Protein AF-A0A949GR43-F1 (afdb_monomer_lite)

Sequence (179 aa):
SEPNFGQWLRWEASLEEMAAYYAIPEPFRQSALGRLAEAARSIIGSSTNLKLLAGQTPDAGDIPATIFPFFVSNGARTVGFEEMTKIYRLLNRNLSAALPETAAEEDRAFASLKCHVGQPVKLPCGTVLRISISARTLSEAWSEDACAAERNLCAVIDEISTVVRKIGLIIAANLARQT

Radius of gyration: 18.14 Å; chains: 1; bounding box: 48×56×44 Å

Secondary structure (DSSP, 8-state):
----HHHHHHHHHHHHHHHHHHHS-HHHHHHHHHHHHHHHHHHHHT-SSEEEPS--PPPTTSPPP-EEEEEEEETTEEPPHHHHHHHHHHHTS--GGGS-TTS-HHHHHHHHS----EEEEEETTEEEEEEE--HHHHHHH--SSHHHHHHHHHHHHHHHHHHHHHHHHHHHTTHHHH-

Foldseek 3Di:
DDDPVVVVVVVVVVVVLVVLLVPFPPVLVQVLQVVLLVLLCVLQVPAPFKDWDPDQDDDDPDDHDFKTKIWGHQPPDTDAQQLLQLLQVQLQAQCLVVADPPDDVVLSVLSGDRADWAGWDQDPVGIIIMDGCGSVLSSQLDDPPPVSSVVSSVVSSVSSNSSSSNSVRCSVSVVSVVD

pLDDT: mean 91.16, std 10.39, range [43.72, 98.19]

Structure (mmCIF, N/CA/C/O backbone):
data_AF-A0A949GR43-F1
#
_entry.id   AF-A0A949GR43-F1
#
loop_
_atom_site.group_PDB
_atom_site.id
_atom_site.type_symbol
_atom_site.label_atom_id
_atom_site.label_alt_id
_atom_site.label_comp_id
_atom_site.label_asym_id
_atom_site.label_entity_id
_atom_site.label_seq_id
_atom_site.pdbx_PDB_ins_code
_atom_site.Cartn_x
_atom_site.Cartn_y
_atom_site.Cartn_z
_atom_site.occupancy
_atom_site.B_iso_or_equiv
_atom_site.auth_seq_id
_atom_site.auth_comp_id
_atom_site.auth_asym_id
_atom_site.auth_atom_id
_atom_site.pdbx_PDB_model_num
ATOM 1 N N . SER A 1 1 ? -1.470 -40.310 -6.857 1.00 63.56 1 SER A N 1
ATOM 2 C CA . SER A 1 1 ? -1.329 -38.923 -6.377 1.00 63.56 1 SER A CA 1
ATOM 3 C C . SER A 1 1 ? -1.966 -38.023 -7.413 1.00 63.56 1 SER A C 1
ATOM 5 O O . SER A 1 1 ? -1.604 -38.123 -8.577 1.00 63.56 1 SER A O 1
ATOM 7 N N . GLU A 1 2 ? -2.961 -37.221 -7.039 1.00 65.81 2 GLU A N 1
ATOM 8 C CA . GLU A 1 2 ? -3.499 -36.224 -7.969 1.00 65.81 2 GLU A CA 1
ATOM 9 C C . GLU A 1 2 ? -2.450 -35.123 -8.205 1.00 65.81 2 GLU A C 1
ATOM 11 O O . GLU A 1 2 ? -1.800 -34.697 -7.242 1.00 65.81 2 GLU A O 1
ATOM 16 N N . PRO A 1 3 ? -2.238 -34.670 -9.453 1.00 72.50 3 PRO A N 1
ATOM 17 C CA . PRO A 1 3 ? -1.340 -33.558 -9.727 1.00 72.50 3 PRO A CA 1
ATOM 18 C C . PRO A 1 3 ? -1.860 -32.288 -9.046 1.00 72.50 3 PRO A C 1
ATOM 20 O O . PRO A 1 3 ? -2.993 -31.864 -9.273 1.00 72.50 3 PRO A O 1
ATOM 23 N N . ASN A 1 4 ? -1.028 -31.643 -8.223 1.00 86.62 4 ASN A N 1
ATOM 24 C CA . ASN A 1 4 ? -1.376 -30.361 -7.616 1.00 86.62 4 ASN A CA 1
ATOM 25 C C . ASN A 1 4 ? -1.129 -29.224 -8.618 1.00 86.62 4 ASN A C 1
ATOM 27 O O . ASN A 1 4 ? -0.150 -28.483 -8.515 1.00 86.62 4 ASN A O 1
ATOM 31 N N . PHE A 1 5 ? -2.026 -29.092 -9.598 1.00 87.38 5 PHE A N 1
ATOM 32 C CA . PHE A 1 5 ? -1.960 -28.048 -10.626 1.00 87.38 5 PHE A CA 1
ATOM 33 C C . PHE A 1 5 ? -1.840 -26.642 -10.025 1.00 87.38 5 PHE A C 1
ATOM 35 O O . PHE A 1 5 ? -1.144 -25.794 -10.570 1.00 87.38 5 PHE A O 1
ATOM 42 N N . GLY A 1 6 ? -2.449 -26.402 -8.860 1.00 89.31 6 GLY A N 1
ATOM 43 C CA . GLY A 1 6 ? -2.347 -25.120 -8.166 1.00 89.31 6 GLY A CA 1
ATOM 44 C C . GLY A 1 6 ? -0.943 -24.803 -7.641 1.00 89.31 6 GLY A C 1
ATOM 45 O O . GLY A 1 6 ? -0.570 -23.634 -7.599 1.00 89.31 6 GLY A O 1
ATOM 46 N N . GLN A 1 7 ? -0.161 -25.804 -7.224 1.00 88.62 7 GLN A N 1
ATOM 47 C CA . GLN A 1 7 ? 1.247 -25.602 -6.856 1.00 88.62 7 GLN A CA 1
ATOM 48 C C . GLN A 1 7 ? 2.111 -25.360 -8.091 1.00 88.62 7 GLN A C 1
ATOM 50 O O . GLN A 1 7 ? 2.936 -24.452 -8.067 1.00 88.62 7 GLN A O 1
ATOM 55 N N . TRP A 1 8 ? 1.881 -26.119 -9.164 1.00 90.12 8 TRP A N 1
ATOM 56 C CA . TRP A 1 8 ? 2.615 -25.942 -10.415 1.00 90.12 8 TRP A CA 1
ATOM 57 C C . TRP A 1 8 ? 2.375 -24.554 -11.028 1.00 90.12 8 TRP A C 1
ATOM 59 O O . TRP A 1 8 ? 3.329 -23.841 -11.303 1.00 90.12 8 TRP A O 1
ATOM 69 N N . LEU A 1 9 ? 1.124 -24.093 -11.113 1.00 92.06 9 LEU A N 1
ATOM 70 C CA . LEU A 1 9 ? 0.817 -22.752 -11.630 1.00 92.06 9 LEU A CA 1
ATOM 71 C C . LEU A 1 9 ? 1.430 -21.626 -10.783 1.00 92.06 9 LEU A C 1
ATOM 73 O O . LEU A 1 9 ? 1.891 -20.630 -11.328 1.00 92.06 9 LEU A O 1
ATOM 77 N N . ARG A 1 10 ? 1.461 -21.771 -9.450 1.00 90.44 10 ARG A N 1
ATOM 78 C CA . ARG A 1 10 ? 2.133 -20.797 -8.571 1.00 90.44 10 ARG A CA 1
ATOM 79 C C . ARG A 1 10 ? 3.644 -20.793 -8.768 1.00 90.44 10 ARG A C 1
ATOM 81 O O . ARG A 1 10 ? 4.257 -19.738 -8.648 1.00 90.44 10 ARG A O 1
ATOM 88 N N . TRP A 1 11 ? 4.231 -21.952 -9.051 1.00 91.38 11 TRP A N 1
ATOM 89 C CA . TRP A 1 11 ? 5.647 -22.068 -9.372 1.00 91.38 11 TRP A CA 1
ATOM 90 C C . TRP A 1 11 ? 5.979 -21.362 -10.689 1.00 91.38 11 TRP A C 1
ATOM 92 O O . TRP A 1 11 ? 6.848 -20.496 -10.694 1.00 91.38 11 TRP A O 1
ATOM 102 N N . GLU A 1 12 ? 5.236 -21.649 -11.760 1.00 93.50 12 GLU A N 1
ATOM 103 C CA . GLU A 1 12 ? 5.417 -20.988 -13.062 1.00 93.50 12 GLU A CA 1
ATOM 104 C C . GLU A 1 12 ? 5.252 -19.465 -12.954 1.00 93.50 12 GLU A C 1
ATOM 106 O O . GLU A 1 12 ? 6.117 -18.717 -13.401 1.00 93.50 12 GLU A O 1
ATOM 111 N N . ALA A 1 13 ? 4.211 -18.990 -12.259 1.00 89.06 13 ALA A N 1
ATOM 112 C CA . ALA A 1 13 ? 4.021 -17.558 -12.016 1.00 89.06 13 ALA A CA 1
ATOM 113 C C . ALA A 1 13 ? 5.196 -16.931 -11.242 1.00 89.06 13 ALA A C 1
ATOM 115 O O . ALA A 1 13 ? 5.608 -15.813 -11.538 1.00 89.06 13 ALA A O 1
ATOM 116 N N . SER A 1 14 ? 5.766 -17.658 -10.273 1.00 89.62 14 SER A N 1
ATOM 117 C CA . SER A 1 14 ? 6.928 -17.179 -9.512 1.00 89.62 14 SER A CA 1
ATOM 118 C C . SER A 1 14 ? 8.176 -17.072 -10.395 1.00 89.62 14 SER A C 1
ATOM 120 O O . SER A 1 14 ? 8.948 -16.126 -10.252 1.00 89.62 14 SER A O 1
ATOM 122 N N . LEU A 1 15 ? 8.373 -18.016 -11.323 1.00 92.44 15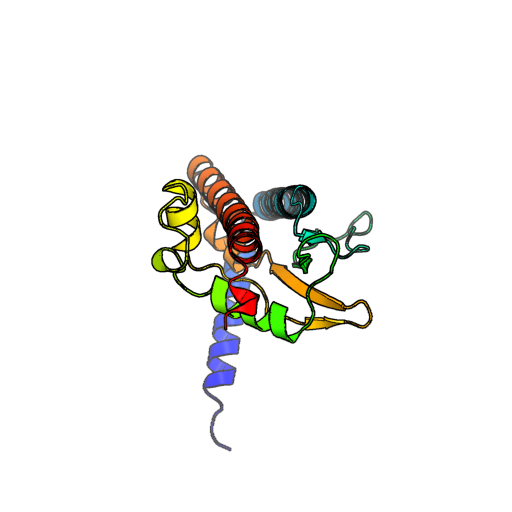 LEU A N 1
ATOM 123 C CA . LEU A 1 15 ? 9.470 -17.963 -12.289 1.00 92.44 15 LEU A CA 1
ATOM 124 C C . LEU A 1 15 ? 9.316 -16.790 -13.261 1.00 92.44 15 LEU A C 1
ATOM 126 O O . LEU A 1 15 ? 10.305 -16.102 -13.519 1.00 92.44 15 LEU A O 1
ATOM 130 N N . GLU A 1 16 ? 8.105 -16.521 -13.760 1.00 92.19 16 GLU A N 1
ATOM 131 C CA . GLU A 1 16 ? 7.859 -15.352 -14.613 1.00 92.19 16 GLU A CA 1
ATOM 132 C C . GLU A 1 16 ? 8.102 -14.032 -13.874 1.00 92.19 16 GLU A C 1
ATOM 134 O O . GLU A 1 16 ? 8.758 -13.145 -14.420 1.00 92.19 16 GLU A O 1
ATOM 139 N N . GLU A 1 17 ? 7.660 -13.903 -12.619 1.00 89.25 17 GLU A N 1
ATOM 140 C CA . GLU A 1 17 ? 7.939 -12.709 -11.810 1.00 89.25 17 GLU A CA 1
ATOM 141 C C . GLU A 1 17 ? 9.446 -12.507 -11.588 1.00 89.25 17 GLU A C 1
ATOM 143 O O . GLU A 1 17 ? 9.948 -11.385 -11.702 1.00 89.25 17 GLU A O 1
ATOM 148 N N . MET A 1 18 ? 10.193 -13.585 -11.321 1.00 92.31 18 MET A N 1
ATOM 149 C CA . MET A 1 18 ? 11.653 -13.521 -11.206 1.00 92.31 18 MET A CA 1
ATOM 150 C C . MET A 1 18 ? 12.300 -13.103 -12.530 1.00 92.31 18 MET A C 1
ATOM 152 O O . MET A 1 18 ? 13.159 -12.221 -12.537 1.00 92.31 18 MET A O 1
ATOM 156 N N . ALA A 1 19 ? 11.888 -13.693 -13.653 1.00 93.81 19 ALA A N 1
ATOM 157 C CA . ALA A 1 19 ? 12.418 -13.352 -14.971 1.00 93.81 19 ALA A CA 1
ATOM 158 C C . ALA A 1 19 ? 12.141 -11.882 -15.334 1.00 93.81 19 ALA A C 1
ATOM 160 O O . ALA A 1 19 ? 13.058 -11.168 -15.743 1.00 93.81 19 ALA A O 1
ATOM 161 N N . ALA A 1 20 ? 10.913 -11.407 -15.109 1.00 93.12 20 ALA A N 1
ATOM 162 C CA . ALA A 1 20 ? 10.520 -10.019 -15.342 1.00 93.12 20 ALA A CA 1
ATOM 163 C C . ALA A 1 20 ? 11.311 -9.040 -14.466 1.00 93.12 20 ALA A C 1
ATOM 165 O O . ALA A 1 20 ? 11.702 -7.972 -14.931 1.00 93.12 20 ALA A O 1
ATOM 166 N N . TYR A 1 21 ? 11.592 -9.398 -13.212 1.00 93.94 21 TYR A N 1
ATOM 167 C CA . TYR A 1 21 ? 12.442 -8.595 -12.337 1.00 93.94 21 TYR A CA 1
ATOM 168 C C . TYR A 1 21 ? 13.883 -8.523 -12.848 1.00 93.94 21 TYR A C 1
ATOM 170 O O . TYR A 1 21 ? 14.470 -7.438 -12.894 1.00 93.94 21 TYR A O 1
ATOM 178 N N . TYR A 1 22 ? 14.458 -9.658 -13.261 1.00 94.19 22 TYR A N 1
ATOM 179 C CA . TYR A 1 22 ? 15.842 -9.718 -13.734 1.00 94.19 22 TYR A CA 1
ATOM 180 C C . TYR A 1 22 ? 16.059 -9.070 -15.108 1.00 94.19 22 TYR A C 1
ATOM 182 O O . TYR A 1 22 ? 17.173 -8.615 -15.373 1.00 94.19 22 TYR A O 1
ATOM 190 N N . ALA A 1 23 ? 15.011 -8.936 -15.925 1.00 95.25 23 ALA A N 1
ATOM 191 C CA . ALA A 1 23 ? 15.048 -8.218 -17.201 1.00 95.25 23 ALA A CA 1
ATOM 192 C C . ALA A 1 23 ? 15.253 -6.695 -17.054 1.00 95.25 23 ALA A C 1
ATOM 194 O O . ALA A 1 23 ? 15.752 -6.046 -17.972 1.00 95.25 23 ALA A O 1
ATOM 195 N N . ILE A 1 24 ? 14.905 -6.120 -15.900 1.00 96.31 24 ILE A N 1
ATOM 196 C CA . ILE A 1 24 ? 15.072 -4.688 -15.619 1.00 96.31 24 ILE A CA 1
ATOM 197 C C . ILE A 1 24 ? 16.572 -4.343 -15.500 1.00 96.31 24 ILE A C 1
ATOM 199 O O . ILE A 1 24 ? 17.319 -5.081 -14.855 1.00 96.31 24 ILE A O 1
ATOM 203 N N . PRO A 1 25 ? 17.054 -3.201 -16.021 1.00 96.19 25 PRO A N 1
ATOM 204 C CA . PRO A 1 25 ? 18.415 -2.741 -15.757 1.00 96.19 25 PRO A CA 1
ATOM 205 C C . PRO A 1 25 ? 18.685 -2.553 -14.254 1.00 96.19 25 PRO A C 1
ATOM 207 O O . PRO A 1 25 ? 17.950 -1.844 -13.564 1.00 96.19 25 PRO A O 1
ATOM 210 N N . GLU A 1 26 ? 19.778 -3.131 -13.746 1.00 94.25 26 GLU A N 1
ATOM 211 C CA . GLU A 1 26 ? 20.162 -3.041 -12.325 1.00 94.25 26 GLU A CA 1
ATOM 212 C C . GLU A 1 26 ? 20.209 -1.597 -11.781 1.00 94.25 26 GLU A C 1
ATOM 214 O O . GLU A 1 26 ? 19.659 -1.370 -10.701 1.00 94.25 26 GLU A O 1
ATOM 219 N N . PRO A 1 27 ? 20.752 -0.591 -12.507 1.00 93.56 27 PRO A N 1
ATOM 220 C CA . PRO A 1 27 ? 20.746 0.790 -12.021 1.00 93.56 27 PRO A CA 1
ATOM 221 C C . PRO A 1 27 ? 19.335 1.340 -11.783 1.00 93.56 27 PRO A C 1
ATOM 223 O O . PRO A 1 27 ? 19.107 2.081 -10.825 1.00 93.56 27 PRO A O 1
ATOM 226 N N . PHE A 1 28 ? 18.371 0.953 -12.627 1.00 95.56 28 PHE A N 1
ATOM 227 C CA . PHE A 1 28 ? 16.976 1.328 -12.427 1.00 95.56 28 PHE A CA 1
ATOM 228 C C . PHE A 1 28 ? 16.403 0.626 -11.197 1.00 95.56 28 PHE A C 1
ATOM 230 O O . PHE A 1 28 ? 15.801 1.300 -10.368 1.00 95.56 28 PHE A O 1
ATOM 237 N N . ARG A 1 29 ? 16.634 -0.686 -11.026 1.00 94.31 29 ARG A N 1
ATOM 238 C CA . ARG A 1 29 ? 16.150 -1.434 -9.850 1.00 94.31 29 ARG A CA 1
ATOM 239 C C . ARG A 1 29 ? 16.607 -0.801 -8.540 1.00 94.31 29 ARG A C 1
ATOM 241 O O . ARG A 1 29 ? 15.779 -0.554 -7.668 1.00 94.31 29 ARG A O 1
ATOM 248 N N . GLN A 1 30 ? 17.901 -0.504 -8.419 1.00 92.12 30 GLN A N 1
ATOM 249 C CA . GLN A 1 30 ? 18.471 0.088 -7.206 1.00 92.12 30 GLN A CA 1
ATOM 250 C C . GLN A 1 30 ? 17.900 1.484 -6.931 1.00 92.12 30 GLN A C 1
ATOM 252 O O . GLN A 1 30 ? 17.474 1.769 -5.810 1.00 92.12 30 GLN A O 1
ATOM 257 N N . SER A 1 31 ? 17.841 2.335 -7.960 1.00 93.31 31 SER A N 1
ATOM 258 C CA . SER A 1 31 ? 17.299 3.694 -7.848 1.00 93.31 31 SER A CA 1
ATOM 259 C C . SER A 1 31 ? 15.810 3.690 -7.491 1.00 93.31 31 SER A C 1
ATOM 261 O O . SER A 1 31 ? 15.397 4.336 -6.526 1.00 93.31 31 SER A O 1
ATOM 263 N N . ALA A 1 32 ? 15.003 2.915 -8.219 1.00 95.19 32 ALA A N 1
ATOM 264 C CA . ALA A 1 32 ? 13.571 2.773 -7.983 1.00 95.19 32 ALA A CA 1
ATOM 265 C C . ALA A 1 32 ? 13.287 2.234 -6.578 1.00 95.19 32 ALA A C 1
ATOM 267 O O . ALA A 1 32 ? 12.484 2.814 -5.851 1.00 95.19 32 ALA A O 1
ATOM 268 N N . LEU A 1 33 ? 13.985 1.173 -6.161 1.00 93.88 33 LEU A N 1
ATOM 269 C CA . LEU A 1 33 ? 13.796 0.588 -4.840 1.00 93.88 33 LEU A CA 1
ATOM 270 C C . LEU A 1 33 ? 14.152 1.578 -3.724 1.00 93.88 33 LEU A C 1
ATOM 272 O O . LEU A 1 33 ? 13.383 1.724 -2.776 1.00 93.88 33 LEU A O 1
ATOM 276 N N . GLY A 1 34 ? 15.273 2.296 -3.847 1.00 92.38 34 GLY A N 1
ATOM 277 C CA . GLY A 1 34 ? 15.663 3.325 -2.882 1.00 92.38 34 GLY A CA 1
ATOM 278 C C . GLY A 1 34 ? 14.621 4.440 -2.763 1.00 92.38 34 GLY A C 1
ATOM 279 O O . GLY A 1 34 ? 14.211 4.789 -1.654 1.00 92.38 34 GLY A O 1
ATOM 280 N N . ARG A 1 35 ? 14.137 4.952 -3.901 1.00 94.94 35 ARG A N 1
ATOM 281 C CA . ARG A 1 35 ? 13.120 6.014 -3.956 1.00 94.94 35 ARG A CA 1
ATOM 282 C C . ARG A 1 35 ? 11.786 5.579 -3.365 1.00 94.94 35 ARG A C 1
ATOM 284 O O . ARG A 1 35 ? 11.228 6.296 -2.540 1.00 94.94 35 ARG A O 1
ATOM 291 N N . LEU A 1 36 ? 11.286 4.410 -3.758 1.00 95.56 36 LEU A N 1
ATOM 292 C CA . LEU A 1 36 ? 10.023 3.878 -3.249 1.00 95.56 36 LEU A CA 1
ATOM 293 C C . LEU A 1 36 ? 10.114 3.565 -1.754 1.00 95.56 36 LEU A C 1
ATOM 295 O O . LEU A 1 36 ? 9.170 3.835 -1.014 1.00 95.56 36 LEU A O 1
ATOM 299 N N . ALA A 1 37 ? 11.252 3.044 -1.290 1.00 93.12 37 ALA A N 1
ATOM 300 C CA . ALA A 1 37 ? 11.466 2.777 0.124 1.00 93.12 37 ALA A CA 1
ATOM 301 C C . ALA A 1 37 ? 11.469 4.063 0.958 1.00 93.12 37 ALA A C 1
ATOM 303 O O . ALA A 1 37 ? 10.886 4.102 2.043 1.00 93.12 37 ALA A O 1
ATOM 304 N N . GLU A 1 38 ? 12.101 5.120 0.448 1.00 93.44 38 GLU A N 1
ATOM 305 C CA . GLU A 1 38 ? 12.107 6.419 1.112 1.00 93.44 38 GLU A CA 1
ATOM 306 C C . GLU A 1 38 ? 10.727 7.073 1.109 1.00 93.44 38 GLU A C 1
ATOM 308 O O . GLU A 1 38 ? 10.262 7.527 2.154 1.00 93.44 38 GLU A O 1
ATOM 313 N N . ALA A 1 39 ? 10.023 7.031 -0.023 1.00 95.56 39 ALA A N 1
ATOM 314 C CA . ALA A 1 39 ? 8.653 7.514 -0.118 1.00 95.56 39 ALA A CA 1
ATOM 315 C C . ALA A 1 39 ? 7.729 6.776 0.863 1.00 95.56 39 ALA A C 1
ATOM 317 O O . ALA A 1 39 ? 7.006 7.419 1.620 1.00 95.56 39 ALA A O 1
ATOM 318 N N . ALA A 1 40 ? 7.798 5.442 0.928 1.00 95.25 40 ALA A N 1
ATOM 319 C CA . ALA A 1 40 ? 7.015 4.652 1.875 1.00 95.25 40 ALA A CA 1
ATOM 320 C C . ALA A 1 40 ? 7.296 5.057 3.329 1.00 95.25 40 ALA A C 1
ATOM 322 O O . ALA A 1 40 ? 6.359 5.267 4.102 1.00 95.25 40 ALA A O 1
ATOM 323 N N . ARG A 1 41 ? 8.573 5.220 3.703 1.00 94.56 41 ARG A N 1
ATOM 324 C CA . ARG A 1 41 ? 8.945 5.677 5.049 1.00 94.56 41 ARG A CA 1
ATOM 325 C C . ARG A 1 41 ? 8.412 7.071 5.353 1.00 94.56 41 ARG A C 1
ATOM 327 O O . ARG A 1 41 ? 7.826 7.269 6.415 1.00 94.56 41 ARG A O 1
ATOM 334 N N . SER A 1 42 ? 8.602 8.005 4.427 1.00 95.44 42 SER A N 1
ATOM 335 C CA . SER A 1 42 ? 8.175 9.394 4.568 1.00 95.44 42 SER A CA 1
ATOM 336 C C . SER A 1 42 ? 6.654 9.493 4.705 1.00 95.44 42 SER A C 1
ATOM 338 O O . SER A 1 42 ? 6.161 10.000 5.708 1.00 95.44 42 SER A O 1
ATOM 340 N N . ILE A 1 43 ? 5.901 8.901 3.775 1.00 97.44 43 ILE A N 1
ATOM 341 C CA . ILE A 1 43 ? 4.435 8.960 3.747 1.00 97.44 43 ILE A CA 1
ATOM 342 C C . ILE A 1 43 ? 3.829 8.325 5.004 1.00 97.44 43 ILE A C 1
ATOM 344 O O . ILE A 1 43 ? 2.938 8.906 5.626 1.00 97.44 43 ILE A O 1
ATOM 348 N N . ILE A 1 44 ? 4.307 7.143 5.412 1.00 96.31 44 ILE A N 1
ATOM 349 C CA . ILE A 1 44 ? 3.804 6.487 6.627 1.00 96.31 44 ILE A CA 1
ATOM 350 C C . ILE A 1 44 ? 4.215 7.293 7.868 1.00 96.31 44 ILE A C 1
ATOM 352 O O . ILE A 1 44 ? 3.400 7.473 8.770 1.00 96.31 44 ILE A O 1
ATOM 356 N N . GLY A 1 45 ? 5.453 7.793 7.914 1.00 94.19 45 GLY A N 1
ATOM 357 C CA . GLY A 1 45 ? 5.995 8.561 9.037 1.00 94.19 45 GLY A CA 1
ATOM 358 C C . GLY A 1 45 ? 5.350 9.936 9.232 1.00 94.19 45 GLY A C 1
ATOM 359 O O . GLY A 1 45 ? 5.276 10.412 10.361 1.00 94.19 45 GLY A O 1
ATOM 360 N N . SER A 1 46 ? 4.845 10.556 8.165 1.00 95.31 46 SER A N 1
ATOM 361 C CA . SER A 1 46 ? 4.100 11.820 8.221 1.00 95.31 46 SER A CA 1
ATOM 362 C C . SER A 1 46 ? 2.632 11.650 8.625 1.00 95.31 46 SER A C 1
ATOM 364 O O . SER A 1 46 ? 1.941 12.642 8.858 1.00 95.31 46 SER A O 1
ATOM 366 N N . SER A 1 47 ? 2.129 10.417 8.717 1.00 95.38 47 SER A N 1
ATOM 367 C CA . SER A 1 47 ? 0.754 10.160 9.137 1.00 95.38 47 SER A CA 1
ATOM 368 C C . SER A 1 47 ? 0.581 10.317 10.647 1.00 95.38 47 SER A C 1
ATOM 370 O O . SER A 1 47 ? 1.367 9.808 11.441 1.00 95.38 47 SER A O 1
ATOM 372 N N . THR A 1 48 ? -0.524 10.930 11.066 1.00 93.88 48 THR A N 1
ATOM 373 C CA . THR A 1 48 ? -0.922 10.990 12.483 1.00 93.88 48 THR A CA 1
ATOM 374 C C . THR A 1 48 ? -1.520 9.674 12.986 1.00 93.88 48 THR A C 1
ATOM 376 O O . THR A 1 48 ? -1.533 9.416 14.190 1.00 93.88 48 THR A O 1
ATOM 379 N N . ASN A 1 49 ? -2.025 8.832 12.078 1.00 96.12 49 ASN A N 1
ATOM 380 C CA . ASN A 1 49 ? -2.678 7.568 12.411 1.00 96.12 49 ASN A CA 1
ATOM 381 C C . ASN A 1 49 ? -1.762 6.359 12.264 1.00 96.12 49 ASN A C 1
ATOM 383 O O . ASN A 1 49 ? -2.141 5.283 12.721 1.00 96.12 49 ASN A O 1
ATOM 387 N N . LEU A 1 50 ? -0.603 6.487 11.621 1.00 96.94 50 LEU A N 1
ATOM 388 C CA . LEU A 1 50 ? 0.289 5.359 11.377 1.00 96.94 50 LEU A CA 1
ATOM 389 C C . LEU A 1 50 ? 1.597 5.511 12.139 1.00 96.94 50 LEU A C 1
ATOM 391 O O . LEU A 1 50 ? 2.094 6.609 12.363 1.00 96.94 50 LEU A O 1
ATOM 395 N N . LYS A 1 51 ? 2.174 4.377 12.527 1.00 95.31 51 LYS A N 1
ATOM 396 C CA . LYS A 1 51 ? 3.511 4.329 13.116 1.00 95.31 51 LYS A CA 1
ATOM 397 C C . LYS A 1 51 ? 4.277 3.154 12.538 1.00 95.31 51 LYS A C 1
ATOM 399 O O . LYS A 1 51 ? 3.887 2.009 12.763 1.00 95.31 51 LYS A O 1
ATOM 404 N N . LEU A 1 52 ? 5.367 3.433 11.826 1.00 94.31 52 LEU A N 1
ATOM 405 C CA . LEU A 1 52 ? 6.279 2.396 11.342 1.00 94.31 52 LEU A CA 1
ATOM 406 C C . LEU A 1 52 ? 6.806 1.553 12.505 1.00 94.31 52 LEU A C 1
ATOM 408 O O . LEU A 1 52 ? 7.136 2.073 13.577 1.00 94.31 52 LEU A O 1
ATOM 412 N N . LEU A 1 53 ? 6.893 0.243 12.286 1.00 91.62 53 LEU A N 1
ATOM 413 C CA . LEU A 1 53 ? 7.586 -0.650 13.202 1.00 91.62 53 LEU A CA 1
ATOM 414 C C . LEU A 1 53 ? 9.094 -0.359 13.125 1.00 91.62 53 LEU A C 1
ATOM 416 O O . LEU A 1 53 ? 9.694 -0.435 12.054 1.00 91.62 53 LEU A O 1
ATOM 420 N N . ALA A 1 54 ? 9.692 -0.001 14.261 1.00 79.50 54 ALA A N 1
ATOM 421 C CA . ALA A 1 54 ? 11.115 0.318 14.353 1.00 79.50 54 ALA A CA 1
ATOM 422 C C . ALA A 1 54 ? 12.006 -0.911 14.083 1.00 79.50 54 ALA A C 1
ATOM 424 O O . ALA A 1 54 ? 11.577 -2.048 14.277 1.00 79.50 54 ALA A O 1
ATOM 425 N N . GLY A 1 55 ? 13.262 -0.666 13.692 1.00 67.38 55 GLY A N 1
ATOM 426 C CA . GLY A 1 55 ? 14.273 -1.715 13.494 1.00 67.38 55 GLY A CA 1
ATOM 427 C C . GLY A 1 55 ? 14.350 -2.285 12.075 1.00 67.38 55 GLY A C 1
ATOM 428 O O . GLY A 1 55 ? 14.833 -3.394 11.899 1.00 67.38 55 GLY A O 1
ATOM 429 N N . GLN A 1 56 ? 13.869 -1.546 11.071 1.00 59.72 56 GLN A N 1
ATOM 430 C CA . GLN A 1 56 ? 13.979 -1.917 9.652 1.00 59.72 56 GLN A CA 1
ATOM 431 C C . GLN A 1 56 ? 14.941 -1.022 8.870 1.00 59.72 56 GLN A C 1
ATOM 433 O O . GLN A 1 56 ? 14.743 -0.752 7.685 1.00 59.72 56 GLN A O 1
ATOM 438 N N . THR A 1 57 ? 15.957 -0.497 9.545 1.00 52.78 57 THR A N 1
ATOM 439 C CA . THR A 1 57 ? 17.069 0.152 8.859 1.00 52.78 57 THR A CA 1
ATOM 440 C C . THR A 1 57 ? 17.944 -0.951 8.271 1.00 52.78 57 THR A C 1
ATOM 442 O O . THR A 1 57 ? 18.412 -1.778 9.051 1.00 52.78 57 THR A O 1
ATOM 445 N N . PRO A 1 58 ? 18.134 -1.014 6.941 1.00 54.19 58 PRO A N 1
ATOM 446 C CA . PRO A 1 58 ? 19.120 -1.923 6.371 1.00 54.19 58 PRO A CA 1
ATOM 447 C C . PRO A 1 58 ? 20.500 -1.589 6.954 1.00 54.19 58 PRO A C 1
ATOM 449 O O . PRO A 1 58 ? 20.819 -0.406 7.130 1.00 54.19 58 PRO A O 1
ATOM 452 N N . ASP A 1 59 ? 21.296 -2.612 7.268 1.00 50.25 59 ASP A N 1
ATOM 453 C CA . ASP A 1 59 ? 22.697 -2.405 7.622 1.00 50.25 59 ASP A CA 1
ATOM 454 C C . ASP A 1 59 ? 23.438 -1.803 6.416 1.00 50.25 59 ASP A C 1
ATOM 456 O O . ASP A 1 59 ? 23.009 -1.910 5.261 1.00 50.25 59 ASP A O 1
ATOM 460 N N . ALA A 1 60 ? 24.549 -1.108 6.668 1.00 43.72 60 ALA A N 1
ATOM 461 C CA . ALA A 1 60 ? 25.336 -0.486 5.608 1.00 43.72 60 ALA A CA 1
ATOM 462 C C . ALA A 1 60 ? 25.870 -1.558 4.635 1.00 43.72 60 ALA A C 1
ATOM 464 O O . ALA A 1 60 ? 26.843 -2.245 4.938 1.00 43.72 60 ALA A O 1
ATOM 465 N N . GLY A 1 61 ? 25.224 -1.689 3.470 1.00 50.31 61 GLY A N 1
ATOM 466 C CA . GLY A 1 61 ? 25.521 -2.699 2.446 1.00 50.31 61 GLY A CA 1
ATOM 467 C C . GLY A 1 61 ? 24.334 -3.590 2.056 1.00 50.31 61 GLY A C 1
ATOM 468 O O . GLY A 1 61 ? 24.437 -4.306 1.061 1.00 50.31 61 GLY A O 1
ATOM 469 N N . ASP A 1 62 ? 23.213 -3.523 2.781 1.00 59.22 62 ASP A N 1
ATOM 470 C CA . ASP A 1 62 ? 22.049 -4.379 2.544 1.00 59.22 62 ASP A CA 1
ATOM 471 C C . ASP A 1 62 ? 21.049 -3.819 1.522 1.00 59.22 62 ASP A C 1
ATOM 473 O O . ASP A 1 62 ? 20.866 -2.609 1.357 1.00 59.22 62 ASP A O 1
ATOM 477 N N . ILE A 1 63 ? 20.353 -4.749 0.858 1.00 63.34 63 ILE A N 1
ATOM 478 C CA . ILE A 1 63 ? 19.195 -4.485 -0.003 1.00 63.34 63 ILE A CA 1
ATOM 479 C C . ILE A 1 63 ? 18.191 -3.626 0.790 1.00 63.34 63 ILE A C 1
ATOM 481 O O . ILE A 1 63 ? 17.820 -4.015 1.902 1.00 63.34 63 ILE A O 1
ATOM 485 N N . PRO A 1 64 ? 17.720 -2.480 0.252 1.00 70.56 64 PRO A N 1
ATOM 486 C CA . PRO A 1 64 ? 16.745 -1.650 0.945 1.00 70.56 64 PRO A CA 1
ATOM 487 C C . PRO A 1 64 ? 15.529 -2.464 1.393 1.00 70.56 64 PRO A C 1
ATOM 489 O O . PRO A 1 64 ? 15.050 -3.329 0.658 1.00 70.56 64 PRO A O 1
ATOM 492 N N . ALA A 1 65 ? 14.997 -2.160 2.580 1.00 80.50 65 ALA A N 1
ATOM 493 C CA . ALA A 1 65 ? 13.780 -2.799 3.067 1.00 80.50 65 ALA A CA 1
ATOM 494 C C . ALA A 1 65 ? 12.655 -2.672 2.025 1.00 80.50 65 ALA A C 1
ATOM 496 O O . ALA A 1 65 ? 12.353 -1.576 1.558 1.00 80.50 65 ALA A O 1
ATOM 497 N N . THR A 1 66 ? 12.034 -3.795 1.666 1.00 89.44 66 THR A N 1
ATOM 498 C CA . THR A 1 66 ? 10.935 -3.865 0.685 1.00 89.44 66 THR A CA 1
ATOM 499 C C . THR A 1 66 ? 9.578 -4.067 1.352 1.00 89.44 66 THR A C 1
ATOM 501 O O . THR A 1 66 ? 8.550 -4.076 0.683 1.00 89.44 66 THR A O 1
ATOM 504 N N . ILE A 1 67 ? 9.540 -4.234 2.675 1.00 92.81 67 ILE A N 1
ATOM 505 C CA . ILE A 1 67 ? 8.324 -4.444 3.462 1.00 92.81 67 ILE A CA 1
ATOM 506 C C . ILE A 1 67 ? 8.317 -3.403 4.570 1.00 92.81 67 ILE A C 1
ATOM 508 O O . ILE A 1 67 ? 9.251 -3.371 5.353 1.00 92.81 67 ILE A O 1
ATOM 512 N N . PHE A 1 68 ? 7.247 -2.618 4.669 1.00 94.81 68 PHE A N 1
ATOM 513 C CA . PHE A 1 68 ? 7.065 -1.543 5.645 1.00 94.81 68 PHE A CA 1
ATOM 514 C C . PHE A 1 68 ? 5.854 -1.866 6.518 1.00 94.81 68 PHE A C 1
ATOM 516 O O . PHE A 1 68 ? 4.722 -1.518 6.163 1.00 94.81 68 PHE A O 1
ATOM 523 N N . PRO A 1 69 ? 6.037 -2.596 7.628 1.00 95.69 69 PRO A N 1
ATOM 524 C CA . PRO A 1 69 ? 4.988 -2.838 8.584 1.00 95.69 69 PRO A CA 1
ATOM 525 C C . PRO A 1 69 ? 4.762 -1.612 9.463 1.00 95.69 69 PRO A C 1
ATOM 527 O O . PRO A 1 69 ? 5.697 -0.933 9.893 1.00 95.69 69 PRO A O 1
ATOM 530 N N . PHE A 1 70 ? 3.499 -1.355 9.767 1.00 96.94 70 PHE A N 1
ATOM 531 C CA . PHE A 1 70 ? 3.083 -0.225 10.579 1.00 96.94 70 PHE A CA 1
ATOM 532 C C . PHE A 1 70 ? 1.899 -0.587 11.470 1.00 96.94 70 PHE A C 1
ATOM 534 O O . PHE A 1 70 ? 1.037 -1.404 11.130 1.00 96.94 70 PHE A O 1
ATOM 541 N N . PHE A 1 71 ? 1.861 0.061 12.625 1.00 97.38 71 PHE A N 1
ATOM 542 C CA . PHE A 1 71 ? 0.697 0.106 13.491 1.00 97.38 71 PHE A CA 1
ATOM 543 C C . PHE A 1 71 ? -0.291 1.150 12.981 1.00 97.38 71 PHE A C 1
ATOM 545 O O . PHE A 1 71 ? 0.106 2.154 12.387 1.00 97.38 71 PHE A O 1
ATOM 552 N N . VAL A 1 72 ? -1.569 0.928 13.276 1.00 97.56 72 VAL A N 1
ATOM 553 C CA . VAL A 1 72 ? -2.633 1.918 13.087 1.00 97.56 72 VAL A CA 1
ATOM 554 C C . VAL A 1 72 ? -3.101 2.387 14.460 1.00 97.56 72 VAL A C 1
ATOM 556 O O . VAL A 1 72 ? -3.290 1.575 15.367 1.00 97.56 72 VAL A O 1
ATOM 559 N N . SER A 1 73 ? -3.312 3.686 14.602 1.00 95.50 73 SER A N 1
ATOM 560 C CA . SER A 1 73 ? -3.752 4.353 15.820 1.00 95.5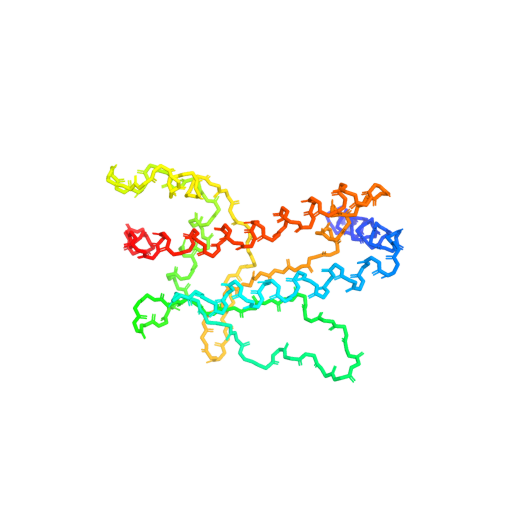0 73 SER A CA 1
ATOM 561 C C . SER A 1 73 ? -5.027 5.150 15.561 1.00 95.50 73 SER A C 1
ATOM 563 O O . SER A 1 73 ? -5.160 5.858 14.560 1.00 95.50 73 SER A O 1
ATOM 565 N N . ASN A 1 74 ? -5.966 5.053 16.498 1.00 92.94 74 ASN A N 1
ATOM 566 C CA . ASN A 1 74 ? -7.170 5.873 16.557 1.00 92.94 74 ASN A CA 1
ATOM 567 C C . ASN A 1 74 ? -7.063 6.771 17.799 1.00 92.94 74 ASN A C 1
ATOM 569 O O . ASN A 1 74 ? -7.264 6.310 18.928 1.00 92.94 74 ASN A O 1
ATOM 573 N N . GLY A 1 75 ? -6.659 8.027 17.589 1.00 89.38 75 GLY A N 1
ATOM 574 C CA . GLY A 1 75 ? -6.215 8.913 18.665 1.00 89.38 75 GLY A CA 1
ATOM 575 C C . GLY A 1 75 ? -4.970 8.354 19.361 1.00 89.38 75 GLY A C 1
ATOM 576 O O . GLY A 1 75 ? -4.040 7.891 18.706 1.00 89.38 75 GLY A O 1
ATOM 577 N N . ALA A 1 76 ? -4.968 8.341 20.696 1.00 89.25 76 ALA A N 1
ATOM 578 C CA . ALA A 1 76 ? -3.853 7.823 21.496 1.00 89.25 76 ALA A CA 1
ATOM 579 C C . ALA A 1 76 ? -3.777 6.281 21.564 1.00 89.25 76 ALA A C 1
ATOM 581 O O . ALA A 1 76 ? -2.828 5.736 22.126 1.00 89.25 76 ALA A O 1
ATOM 582 N N . ARG A 1 77 ? -4.776 5.562 21.034 1.00 92.81 77 ARG A N 1
ATOM 583 C CA . ARG A 1 77 ? -4.878 4.102 21.159 1.00 92.81 77 ARG A CA 1
ATOM 584 C C . ARG A 1 77 ? -4.428 3.404 19.880 1.00 92.81 77 ARG A C 1
ATOM 586 O O . ARG A 1 77 ? -5.000 3.632 18.815 1.00 92.81 77 ARG A O 1
ATOM 593 N N . THR A 1 78 ? -3.499 2.461 20.010 1.00 94.12 78 THR A N 1
ATOM 594 C CA . THR A 1 78 ? -3.169 1.511 18.940 1.00 94.12 78 THR A CA 1
ATOM 595 C C . THR A 1 78 ? -4.306 0.510 18.729 1.00 94.12 78 THR A C 1
ATOM 597 O O . THR A 1 78 ? -4.842 -0.071 19.674 1.00 94.12 78 THR A O 1
ATOM 600 N N . VAL A 1 79 ? -4.684 0.318 17.470 1.00 95.12 79 VAL A N 1
ATOM 601 C CA . VAL A 1 79 ? -5.762 -0.570 17.037 1.00 95.12 79 VAL A CA 1
ATOM 602 C C . VAL A 1 79 ? -5.404 -2.038 17.310 1.00 95.12 79 VAL A C 1
ATOM 604 O O . VAL A 1 79 ? -4.306 -2.500 17.003 1.00 95.12 79 VAL A O 1
ATOM 607 N N . GLY A 1 80 ? -6.353 -2.783 17.885 1.00 95.38 80 GLY A N 1
ATOM 608 C CA . GLY A 1 80 ? -6.220 -4.221 18.144 1.00 95.38 80 GLY A CA 1
ATOM 609 C C . GLY A 1 80 ? -6.493 -5.085 16.907 1.00 95.38 80 GLY A C 1
ATOM 610 O O . GLY A 1 80 ? -6.950 -4.598 15.877 1.00 95.38 80 GLY A O 1
ATOM 611 N N . PHE A 1 81 ? -6.262 -6.397 17.009 1.00 96.44 81 PHE A N 1
ATOM 612 C CA . PHE A 1 81 ? -6.334 -7.315 15.861 1.00 96.44 81 PHE A CA 1
ATOM 613 C C . PHE A 1 81 ? -7.694 -7.350 15.144 1.00 96.44 81 PHE A C 1
ATOM 615 O O . PHE A 1 81 ? -7.747 -7.386 13.913 1.00 96.44 81 PHE A O 1
ATOM 622 N N . GLU A 1 82 ? -8.798 -7.348 15.894 1.00 95.75 82 GLU A N 1
ATOM 623 C CA . GLU A 1 82 ? -10.143 -7.414 15.312 1.00 95.75 82 GLU A CA 1
ATOM 624 C C . GLU A 1 82 ? -10.456 -6.159 14.487 1.00 95.75 82 GLU A C 1
ATOM 626 O O . GLU A 1 82 ? -10.811 -6.249 13.313 1.00 95.75 82 GLU A O 1
ATOM 631 N N . GLU A 1 83 ? -10.243 -4.982 15.073 1.00 95.88 83 GLU A N 1
ATOM 632 C CA . GLU A 1 83 ? -10.437 -3.697 14.401 1.00 95.88 83 GLU A CA 1
ATOM 633 C C . GLU A 1 83 ? -9.449 -3.532 13.232 1.00 95.88 83 GLU A C 1
ATOM 635 O O . GLU A 1 83 ? -9.855 -3.092 12.160 1.00 95.88 83 GLU A O 1
ATOM 640 N N . MET A 1 84 ? -8.203 -4.012 13.349 1.00 97.19 84 MET A N 1
ATOM 641 C CA . MET A 1 84 ? -7.255 -4.050 12.226 1.00 97.19 84 MET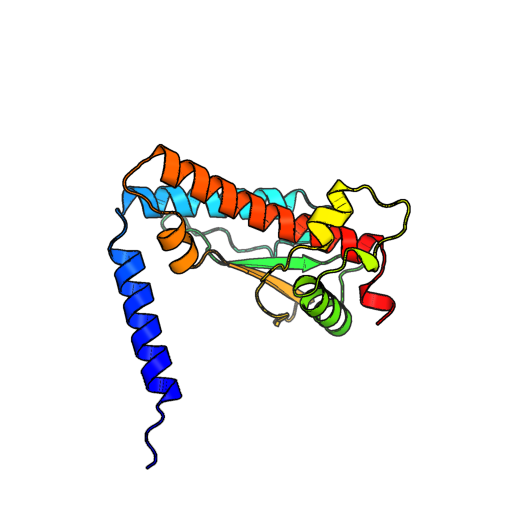 A CA 1
ATOM 642 C C . MET A 1 84 ? -7.762 -4.920 11.069 1.00 97.19 84 MET A C 1
ATOM 644 O O . MET A 1 84 ? -7.618 -4.567 9.899 1.00 97.19 84 MET A O 1
ATOM 648 N N . THR A 1 85 ? -8.396 -6.052 11.380 1.00 97.31 85 THR A N 1
ATOM 649 C CA . THR A 1 85 ? -9.000 -6.934 10.373 1.00 97.31 85 THR A CA 1
ATOM 650 C C . THR A 1 85 ? -10.166 -6.250 9.663 1.00 97.31 85 THR A C 1
ATOM 652 O O . THR A 1 85 ? -10.328 -6.406 8.450 1.00 97.31 85 THR A O 1
ATOM 655 N N . LYS A 1 86 ? -10.960 -5.452 10.385 1.00 97.12 86 LYS A N 1
ATOM 656 C CA . LYS A 1 86 ? -12.024 -4.631 9.791 1.00 97.12 86 LYS A CA 1
ATOM 657 C C . LYS A 1 86 ? -11.439 -3.549 8.883 1.00 97.12 86 LYS A C 1
ATOM 659 O O . LYS A 1 86 ? -11.866 -3.454 7.735 1.00 97.12 86 LYS A O 1
ATOM 664 N N . ILE A 1 87 ? -10.405 -2.827 9.327 1.00 97.25 87 ILE A N 1
ATOM 665 C CA . ILE A 1 87 ? -9.679 -1.844 8.500 1.00 97.25 87 ILE A CA 1
ATOM 666 C C . ILE A 1 87 ? -9.160 -2.499 7.217 1.00 97.25 87 ILE A C 1
ATOM 668 O O . ILE A 1 87 ? -9.445 -2.012 6.127 1.00 97.25 87 ILE A O 1
ATOM 672 N N . TYR A 1 88 ? -8.483 -3.645 7.320 1.00 97.88 88 TYR A N 1
ATOM 673 C CA . TYR A 1 88 ? -7.996 -4.399 6.163 1.00 97.88 88 TYR A CA 1
ATOM 674 C C . TYR A 1 88 ? -9.112 -4.725 5.158 1.00 97.88 88 TYR A C 1
ATOM 676 O O . TYR A 1 88 ? -8.956 -4.525 3.952 1.00 97.88 88 TYR A O 1
ATOM 684 N N . ARG A 1 89 ? -10.276 -5.185 5.632 1.00 97.19 89 ARG A N 1
ATOM 685 C CA . ARG A 1 89 ? -11.425 -5.474 4.757 1.00 97.19 89 ARG A CA 1
ATOM 686 C C . ARG A 1 89 ? -11.997 -4.211 4.114 1.00 97.19 89 ARG A C 1
ATOM 688 O O . ARG A 1 89 ? -12.362 -4.253 2.942 1.00 97.19 89 ARG A O 1
ATOM 695 N N . LEU A 1 90 ? -12.069 -3.106 4.854 1.00 97.19 90 LEU A N 1
ATOM 696 C CA . LEU A 1 90 ? -12.562 -1.816 4.362 1.00 97.19 90 LEU A CA 1
ATOM 697 C C . LEU A 1 90 ? -11.634 -1.212 3.299 1.00 97.19 90 LEU A C 1
ATOM 699 O O . LEU A 1 90 ? -12.119 -0.665 2.310 1.00 97.19 90 LEU A O 1
ATOM 703 N N . LEU A 1 91 ? -10.314 -1.380 3.431 1.00 97.50 91 LEU A N 1
ATOM 704 C CA . LEU A 1 91 ? -9.350 -0.950 2.412 1.00 97.50 91 LEU A CA 1
ATOM 705 C C . LEU A 1 91 ? -9.634 -1.581 1.042 1.00 97.50 91 LEU A C 1
ATOM 707 O O . LEU A 1 91 ? -9.529 -0.898 0.026 1.00 97.50 91 LEU A O 1
ATOM 711 N N . ASN A 1 92 ? -10.122 -2.822 1.017 1.00 96.31 92 ASN A N 1
ATOM 712 C CA . ASN A 1 92 ? -10.463 -3.562 -0.201 1.00 96.31 92 ASN A CA 1
ATOM 713 C C . ASN A 1 92 ? -11.876 -3.259 -0.760 1.00 96.31 92 ASN A C 1
ATOM 715 O O . ASN A 1 92 ? -12.335 -3.939 -1.681 1.00 96.31 92 ASN A O 1
ATOM 719 N N . ARG A 1 93 ? -12.596 -2.265 -0.219 1.00 96.19 93 ARG A N 1
ATOM 720 C CA . ARG A 1 93 ? -13.970 -1.904 -0.621 1.00 96.19 93 ARG A CA 1
ATOM 721 C C . ARG A 1 93 ? -14.070 -0.455 -1.082 1.00 96.19 93 ARG A C 1
ATOM 723 O O . ARG A 1 93 ? -13.295 0.381 -0.639 1.00 96.19 93 ARG A O 1
ATOM 730 N N . ASN A 1 94 ? -15.062 -0.150 -1.913 1.00 96.31 94 ASN A N 1
ATOM 731 C CA . ASN A 1 94 ? -15.455 1.233 -2.172 1.00 96.31 94 ASN A CA 1
ATOM 732 C C . ASN A 1 94 ? -16.223 1.756 -0.943 1.00 96.31 94 ASN A C 1
ATOM 734 O O . ASN A 1 94 ? -17.240 1.178 -0.564 1.00 96.31 94 ASN A O 1
ATOM 738 N N . LEU A 1 95 ? -15.705 2.811 -0.312 1.00 95.38 95 LEU A N 1
ATOM 739 C CA . LEU A 1 95 ? -16.264 3.435 0.892 1.00 95.38 95 LEU A CA 1
ATOM 740 C C . LEU A 1 95 ? -16.866 4.817 0.617 1.00 95.38 95 LEU A C 1
ATOM 742 O O . LEU A 1 95 ? -17.239 5.506 1.560 1.00 95.38 95 LEU A O 1
ATOM 746 N N . SER A 1 96 ? -16.972 5.228 -0.651 1.00 93.44 96 SER A N 1
ATOM 747 C CA . SER A 1 96 ? -17.490 6.549 -1.029 1.00 93.44 96 SER A CA 1
ATOM 748 C C . SER A 1 96 ? -18.855 6.832 -0.402 1.00 93.44 96 SER A C 1
ATOM 750 O O . SER A 1 96 ? -19.041 7.899 0.162 1.00 93.44 96 SER A O 1
ATOM 752 N N . ALA A 1 97 ? -19.778 5.869 -0.409 1.00 92.31 97 ALA A N 1
ATOM 753 C CA . ALA A 1 97 ? -21.108 6.008 0.189 1.00 92.31 97 ALA A CA 1
ATOM 754 C C . ALA A 1 97 ? -21.129 5.894 1.728 1.00 92.31 97 ALA A C 1
ATOM 756 O O . ALA A 1 97 ? -22.138 6.211 2.346 1.00 92.31 97 ALA A O 1
ATOM 757 N N . ALA A 1 98 ? -20.043 5.421 2.348 1.00 91.81 98 ALA A N 1
ATOM 758 C CA . ALA A 1 98 ? -19.936 5.287 3.802 1.00 91.81 98 ALA A CA 1
ATOM 759 C C . ALA A 1 98 ? -19.397 6.562 4.476 1.00 91.81 98 ALA A C 1
ATOM 761 O O . ALA A 1 98 ? -19.433 6.668 5.701 1.00 91.81 98 ALA A O 1
ATOM 762 N N . LEU A 1 99 ? -18.876 7.516 3.696 1.00 91.62 99 LEU A N 1
ATOM 763 C CA . LEU A 1 99 ? -18.459 8.816 4.212 1.00 91.62 99 LEU A CA 1
ATOM 764 C C . LEU A 1 99 ? -19.661 9.757 4.396 1.00 91.62 99 LEU A C 1
ATOM 766 O O . LEU A 1 99 ? -20.603 9.683 3.601 1.00 91.62 99 LEU A O 1
ATOM 770 N N . PRO A 1 100 ? -19.608 10.689 5.370 1.00 89.12 100 PRO A N 1
ATOM 771 C CA . PRO A 1 100 ? -20.627 11.725 5.535 1.00 89.12 100 PRO A CA 1
ATOM 772 C C . PRO A 1 100 ? -20.896 12.505 4.241 1.00 89.12 100 PRO A C 1
ATOM 774 O O . PRO A 1 100 ? -20.008 12.675 3.402 1.00 89.12 100 PRO A O 1
ATOM 777 N N . GLU A 1 101 ? -22.107 13.041 4.088 1.00 88.31 101 GLU A N 1
ATOM 778 C CA . GLU A 1 101 ? -22.453 13.904 2.945 1.00 88.31 101 GLU A CA 1
ATOM 779 C C . GLU A 1 101 ? -21.573 15.160 2.883 1.00 88.31 101 GLU A C 1
ATOM 781 O O . GLU A 1 101 ? -21.250 15.638 1.803 1.00 88.31 101 GLU A O 1
ATOM 786 N N . THR A 1 102 ? -21.110 15.637 4.040 1.00 89.44 102 THR A N 1
ATOM 787 C CA . THR A 1 102 ? -20.206 16.786 4.176 1.00 89.44 102 THR A CA 1
ATOM 788 C C . THR A 1 102 ? -18.746 16.485 3.828 1.00 89.44 102 THR A C 1
ATOM 790 O O . THR A 1 102 ? -17.924 17.400 3.855 1.00 89.44 102 THR A O 1
ATOM 793 N N . ALA A 1 103 ? -18.390 15.227 3.538 1.00 90.94 103 ALA A N 1
ATOM 794 C CA . ALA A 1 103 ? -17.027 14.872 3.154 1.00 90.94 103 ALA A CA 1
ATOM 795 C C . ALA A 1 103 ? -16.652 15.514 1.812 1.00 90.94 103 ALA A C 1
ATOM 797 O O . ALA A 1 103 ? -17.460 15.530 0.880 1.00 90.94 103 ALA A O 1
ATOM 798 N N . ALA A 1 104 ? -15.416 16.008 1.713 1.00 93.50 104 ALA A N 1
ATOM 799 C CA . ALA A 1 104 ? -14.900 16.600 0.487 1.00 93.50 104 ALA A CA 1
ATOM 800 C C . ALA A 1 104 ? -14.926 15.587 -0.670 1.00 93.50 104 ALA A C 1
ATOM 802 O O . ALA A 1 104 ? -14.691 14.393 -0.472 1.00 93.50 104 ALA A O 1
ATOM 803 N N . GLU A 1 105 ? -15.161 16.070 -1.892 1.00 92.94 105 GLU A N 1
ATOM 804 C CA . GLU A 1 105 ? -15.221 15.209 -3.082 1.00 92.94 105 GLU A CA 1
ATOM 805 C C . GLU A 1 105 ? -13.911 14.441 -3.298 1.00 92.94 105 GLU A C 1
ATOM 807 O O . GLU A 1 105 ? -13.909 13.266 -3.656 1.00 92.94 105 GLU A O 1
ATOM 812 N N . GLU A 1 106 ? -12.786 15.078 -2.978 1.00 91.94 106 GLU A N 1
ATOM 813 C CA . GLU A 1 106 ? -11.470 14.453 -3.030 1.00 91.94 106 GLU A CA 1
ATOM 814 C C . GLU A 1 106 ? -11.366 13.254 -2.065 1.00 91.94 106 GLU A C 1
ATOM 816 O O . GLU A 1 106 ? -10.919 12.174 -2.449 1.00 91.94 106 GLU A O 1
ATOM 821 N N . ASP A 1 107 ? -11.853 13.392 -0.828 1.00 92.94 107 ASP A N 1
ATOM 822 C CA . ASP A 1 107 ? -11.869 12.293 0.145 1.00 92.94 107 ASP A CA 1
ATOM 823 C C . ASP A 1 107 ? -12.794 11.158 -0.302 1.00 92.94 107 ASP A C 1
ATOM 825 O O . ASP A 1 107 ? -12.488 9.978 -0.103 1.00 92.94 107 ASP A O 1
ATOM 829 N N . ARG A 1 108 ? -13.905 11.497 -0.963 1.00 93.69 108 ARG A N 1
ATOM 830 C CA . ARG A 1 108 ? -14.816 10.517 -1.560 1.00 93.69 108 ARG A CA 1
ATOM 831 C C . ARG A 1 108 ? -14.150 9.750 -2.701 1.00 93.69 108 ARG A C 1
ATOM 833 O O . ARG A 1 108 ? -14.311 8.526 -2.772 1.00 93.69 108 ARG A O 1
ATOM 840 N N . ALA A 1 109 ? -13.354 10.429 -3.527 1.00 93.50 109 ALA A N 1
ATOM 841 C CA . ALA A 1 109 ? -12.553 9.803 -4.571 1.00 93.50 109 ALA A CA 1
ATOM 842 C C . ALA A 1 109 ? -11.553 8.801 -3.970 1.00 93.50 109 ALA A C 1
ATOM 844 O O . ALA A 1 109 ? -11.588 7.625 -4.338 1.00 93.50 109 ALA A O 1
ATOM 845 N N . PHE A 1 110 ? -10.761 9.196 -2.966 1.00 93.31 110 PHE A N 1
ATOM 846 C CA . PHE A 1 110 ? -9.833 8.281 -2.281 1.00 93.31 110 PHE A CA 1
ATOM 847 C C . PHE A 1 110 ? -10.540 7.103 -1.602 1.00 93.31 110 PHE A C 1
ATOM 849 O O . PHE A 1 110 ? -10.085 5.961 -1.682 1.00 93.31 110 PHE A O 1
ATOM 856 N N . ALA A 1 111 ? -11.686 7.343 -0.963 1.00 94.12 111 ALA A N 1
ATOM 857 C CA . ALA A 1 111 ? -12.475 6.295 -0.326 1.00 94.12 111 ALA A CA 1
ATOM 858 C C . ALA A 1 111 ? -13.031 5.270 -1.327 1.00 94.12 111 ALA A C 1
ATOM 860 O O . ALA A 1 111 ? -13.267 4.116 -0.951 1.00 94.12 111 ALA A O 1
ATOM 861 N N . SER A 1 112 ? -13.226 5.662 -2.590 1.00 95.31 112 SER A N 1
ATOM 862 C CA . SER A 1 112 ? -13.729 4.776 -3.642 1.00 95.31 112 SER A CA 1
ATOM 863 C C . SER A 1 112 ? -12.702 3.748 -4.131 1.00 95.31 112 SER A C 1
ATOM 865 O O . SER A 1 112 ? -13.08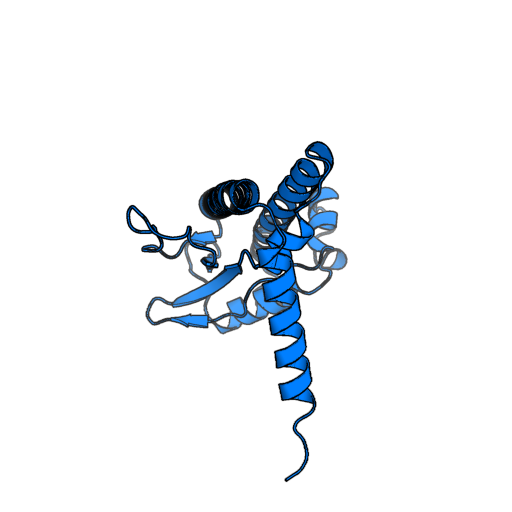6 2.643 -4.529 1.00 95.31 112 SER A O 1
ATOM 867 N N . LEU A 1 113 ? -11.411 4.084 -4.048 1.00 96.06 113 LEU A N 1
ATOM 868 C CA . LEU A 1 113 ? -10.304 3.269 -4.549 1.00 96.06 113 LEU A CA 1
ATOM 869 C C . LEU A 1 113 ? -10.114 2.013 -3.703 1.00 96.06 113 LEU A C 1
ATOM 871 O O . LEU A 1 113 ? -10.217 2.063 -2.481 1.00 96.06 113 LEU A O 1
ATOM 875 N N . LYS A 1 114 ? -9.814 0.869 -4.323 1.00 95.94 114 LYS A N 1
ATOM 876 C CA . LYS A 1 114 ? -9.430 -0.344 -3.586 1.00 95.94 114 LYS A CA 1
ATOM 877 C C . LYS A 1 114 ? -7.937 -0.287 -3.285 1.00 95.94 114 LYS A C 1
ATOM 879 O O . LYS A 1 114 ? -7.137 -0.111 -4.192 1.00 95.94 114 LYS A O 1
ATOM 884 N N . CYS A 1 115 ? -7.581 -0.475 -2.020 1.00 95.38 115 CYS A N 1
ATOM 885 C CA . CYS A 1 115 ? -6.205 -0.423 -1.550 1.00 95.38 115 CYS A CA 1
ATOM 886 C C . CYS A 1 115 ? -5.763 -1.812 -1.098 1.00 95.38 115 CYS A C 1
ATOM 888 O O . CYS A 1 115 ? -6.377 -2.402 -0.201 1.00 95.38 115 CYS A O 1
ATOM 890 N N . HIS A 1 116 ? -4.683 -2.313 -1.690 1.00 92.62 116 HIS A N 1
ATOM 891 C CA . HIS A 1 116 ? -4.107 -3.602 -1.340 1.00 92.62 116 HIS A CA 1
ATOM 892 C C . HIS A 1 116 ? -2.893 -3.413 -0.431 1.00 92.62 116 HIS A C 1
ATOM 894 O O . HIS A 1 116 ? -1.935 -2.723 -0.760 1.00 92.62 116 HIS A O 1
ATOM 900 N N . VAL A 1 117 ? -2.951 -4.044 0.736 1.00 96.00 117 VAL A N 1
ATOM 901 C CA . VAL A 1 117 ? -1.859 -4.118 1.710 1.00 96.00 117 VAL A CA 1
ATOM 902 C C . VAL A 1 117 ? -1.730 -5.558 2.186 1.00 96.00 117 VAL A C 1
ATOM 904 O O . VAL A 1 117 ? -2.650 -6.364 2.019 1.00 96.00 117 VAL A O 1
ATOM 907 N N . GLY A 1 118 ? -0.605 -5.902 2.804 1.00 94.94 118 GLY A N 1
ATOM 908 C CA . GLY A 1 118 ? -0.466 -7.200 3.446 1.00 94.94 118 GLY A CA 1
ATOM 909 C C . GLY A 1 118 ? -1.462 -7.371 4.594 1.00 94.94 118 GLY A C 1
ATOM 910 O O . GLY A 1 118 ? -1.807 -6.417 5.293 1.00 94.94 118 GLY A O 1
ATOM 911 N N . GLN A 1 119 ? -1.922 -8.609 4.767 1.00 96.19 119 GLN A N 1
ATOM 912 C CA . GLN A 1 119 ? -2.889 -8.983 5.796 1.00 96.19 119 GLN A CA 1
ATOM 913 C C . GLN A 1 119 ? -2.406 -8.617 7.211 1.00 96.19 119 GLN A C 1
ATOM 915 O O . GLN A 1 119 ? -1.196 -8.585 7.448 1.00 96.19 119 GLN A O 1
ATOM 920 N N . PRO A 1 120 ? -3.333 -8.389 8.163 1.00 97.38 120 PRO A N 1
ATOM 921 C CA . PRO A 1 120 ? -2.980 -8.152 9.556 1.00 97.38 120 PRO A CA 1
ATOM 922 C C . PRO A 1 120 ? -2.156 -9.302 10.140 1.00 97.38 120 PRO A C 1
ATOM 924 O O . PRO A 1 120 ? -2.570 -10.461 10.077 1.00 97.38 120 PRO A O 1
ATOM 927 N N . VAL A 1 121 ? -1.029 -8.980 10.772 1.00 96.12 121 VAL A N 1
ATOM 928 C CA . VAL A 1 121 ? -0.177 -9.954 11.472 1.00 96.12 121 VAL A CA 1
ATOM 929 C C . VAL A 1 121 ? -0.102 -9.596 12.952 1.00 96.12 121 VAL A C 1
ATOM 931 O O . VAL A 1 121 ? 0.159 -8.443 13.302 1.00 96.12 121 VAL A O 1
ATOM 934 N N . LYS A 1 122 ? -0.324 -10.586 13.828 1.00 96.19 122 LYS A N 1
ATOM 935 C CA . LYS A 1 122 ? -0.084 -10.452 15.272 1.00 96.19 122 LYS A CA 1
ATOM 936 C C . LYS A 1 122 ? 1.403 -10.626 15.556 1.00 96.19 122 LYS A C 1
ATOM 938 O O . LYS A 1 122 ? 1.975 -11.664 15.238 1.00 96.19 122 LYS A O 1
ATOM 943 N N . LEU A 1 123 ? 1.990 -9.632 16.198 1.00 93.00 123 LEU A N 1
ATOM 944 C CA . LEU A 1 123 ? 3.339 -9.645 16.740 1.00 93.00 123 LEU A CA 1
ATOM 945 C C . LEU A 1 123 ? 3.267 -9.501 18.269 1.00 93.00 123 LEU A C 1
ATOM 947 O O . LEU A 1 123 ? 2.264 -8.999 18.787 1.00 93.00 123 LEU A O 1
ATOM 951 N N . PRO A 1 124 ? 4.328 -9.867 19.011 1.00 92.44 124 PRO A N 1
ATOM 952 C CA . PRO A 1 124 ? 4.391 -9.622 20.454 1.00 92.44 124 PRO A CA 1
ATOM 953 C C . PRO A 1 124 ? 4.181 -8.147 20.835 1.00 92.44 124 PRO A C 1
ATOM 955 O O . PRO A 1 124 ? 3.622 -7.850 21.884 1.00 92.44 124 PRO A O 1
ATOM 958 N N . CYS A 1 125 ? 4.586 -7.220 19.961 1.00 89.25 125 CYS A N 1
ATOM 959 C CA . CYS A 1 125 ? 4.450 -5.775 20.149 1.00 89.25 125 CYS A CA 1
ATOM 960 C C . CYS A 1 125 ? 3.116 -5.182 19.649 1.00 89.25 125 CYS A C 1
ATOM 962 O O . CYS A 1 125 ? 2.922 -3.973 19.754 1.00 89.25 125 CYS A O 1
ATOM 964 N N . GLY A 1 126 ? 2.197 -5.993 19.109 1.00 93.50 126 GLY A N 1
ATOM 965 C CA . GLY A 1 126 ? 0.879 -5.548 18.643 1.00 93.50 126 GLY A CA 1
ATOM 966 C C . GLY A 1 126 ? 0.490 -6.112 17.276 1.00 93.50 126 GLY A C 1
ATOM 967 O O . GLY A 1 126 ? 1.075 -7.074 16.793 1.00 93.50 126 GLY A O 1
ATOM 968 N N . THR A 1 127 ? -0.534 -5.536 16.639 1.00 96.75 127 THR A N 1
ATOM 969 C CA . THR A 1 127 ? -0.957 -5.941 15.285 1.00 96.75 127 THR A CA 1
ATOM 970 C C . THR A 1 127 ? -0.499 -4.920 14.255 1.00 96.75 127 THR A C 1
ATOM 972 O O . THR A 1 127 ? -0.709 -3.725 14.450 1.00 96.75 127 THR A O 1
ATOM 975 N N . VAL A 1 128 ? 0.071 -5.393 13.147 1.00 97.25 128 VAL A N 1
ATOM 976 C CA . VAL A 1 128 ? 0.554 -4.541 12.051 1.00 97.25 128 VAL A CA 1
ATOM 977 C C . VAL A 1 128 ? -0.125 -4.878 10.726 1.00 97.25 128 VAL A C 1
ATOM 979 O O . VAL A 1 128 ? -0.488 -6.030 10.479 1.00 97.25 128 VAL A O 1
ATOM 982 N N . LEU A 1 129 ? -0.260 -3.867 9.870 1.00 97.50 129 LEU A N 1
ATOM 983 C CA . LEU A 1 129 ? -0.401 -4.028 8.419 1.00 97.50 129 LEU A CA 1
ATOM 984 C C . LEU A 1 129 ? 0.960 -3.795 7.770 1.00 97.50 129 LEU A C 1
ATOM 986 O O . LEU A 1 129 ? 1.874 -3.310 8.431 1.00 97.50 129 LEU A O 1
ATOM 990 N N . ARG A 1 130 ? 1.106 -4.132 6.486 1.00 96.12 130 ARG A N 1
ATOM 991 C CA . ARG A 1 130 ? 2.349 -3.895 5.740 1.00 96.12 130 ARG A CA 1
ATOM 992 C C . ARG A 1 130 ? 2.085 -3.395 4.330 1.00 96.12 130 ARG A C 1
ATOM 994 O O . ARG A 1 130 ? 1.244 -3.954 3.630 1.00 96.12 130 ARG A O 1
ATOM 1001 N N . ILE A 1 131 ? 2.837 -2.387 3.912 1.00 96.06 131 ILE A N 1
ATOM 1002 C CA . ILE A 1 131 ? 3.008 -2.041 2.498 1.00 96.06 131 ILE A CA 1
ATOM 1003 C C . ILE A 1 131 ? 4.260 -2.765 2.008 1.00 96.06 131 ILE A C 1
ATOM 1005 O O . ILE A 1 131 ? 5.232 -2.890 2.754 1.00 96.06 131 ILE A O 1
ATOM 1009 N N . SER A 1 132 ? 4.228 -3.310 0.796 1.00 94.12 132 SER A N 1
ATOM 1010 C CA . SER A 1 132 ? 5.350 -4.067 0.242 1.00 94.12 132 SER A CA 1
ATOM 1011 C C . SER A 1 132 ? 5.646 -3.614 -1.178 1.00 94.12 132 SER A C 1
ATOM 1013 O O . SER A 1 132 ? 4.731 -3.489 -1.984 1.00 94.12 132 SER A O 1
ATOM 1015 N N . ILE A 1 133 ? 6.923 -3.395 -1.470 1.00 93.31 133 ILE A N 1
ATOM 1016 C CA . ILE A 1 133 ? 7.441 -3.143 -2.810 1.00 93.31 133 ILE A CA 1
ATOM 1017 C C . ILE A 1 133 ? 7.832 -4.504 -3.371 1.00 93.31 133 ILE A C 1
ATOM 1019 O O . ILE A 1 133 ? 8.801 -5.118 -2.926 1.00 93.31 133 ILE A O 1
ATOM 1023 N N . SER A 1 134 ? 7.026 -5.014 -4.295 1.00 90.62 134 SER A N 1
ATOM 1024 C CA . SER A 1 134 ? 7.244 -6.332 -4.889 1.00 90.62 134 SER A CA 1
ATOM 1025 C C . SER A 1 134 ? 8.102 -6.246 -6.153 1.00 90.62 134 SER A C 1
ATOM 1027 O O . SER A 1 134 ? 8.230 -5.181 -6.758 1.00 90.62 134 SER A O 1
ATOM 1029 N N . ALA A 1 135 ? 8.640 -7.388 -6.587 1.00 89.75 135 ALA A N 1
ATOM 1030 C CA . ALA A 1 135 ? 9.265 -7.529 -7.902 1.00 89.75 135 ALA A CA 1
ATOM 1031 C C . ALA A 1 135 ? 8.338 -7.016 -9.016 1.00 89.75 135 ALA A C 1
ATOM 1033 O O . ALA A 1 135 ? 8.751 -6.203 -9.837 1.00 89.75 135 ALA A O 1
ATOM 1034 N N . ARG A 1 136 ? 7.056 -7.396 -8.952 1.00 91.56 136 ARG A N 1
ATOM 1035 C CA . ARG A 1 136 ? 6.006 -6.929 -9.857 1.00 91.56 136 ARG A CA 1
ATOM 1036 C C . ARG A 1 136 ? 5.866 -5.408 -9.871 1.00 91.56 136 ARG A C 1
ATOM 1038 O O . ARG A 1 136 ? 5.822 -4.832 -10.947 1.00 91.56 136 ARG A O 1
ATOM 1045 N N . THR A 1 137 ? 5.858 -4.758 -8.706 1.00 93.75 137 THR A N 1
ATOM 1046 C CA . THR A 1 137 ? 5.790 -3.289 -8.603 1.00 93.75 137 THR A CA 1
ATOM 1047 C C . THR A 1 137 ? 6.933 -2.625 -9.373 1.00 93.75 137 THR A C 1
ATOM 1049 O O . THR A 1 137 ? 6.724 -1.633 -10.062 1.00 93.75 137 THR A O 1
ATOM 1052 N N . LEU A 1 138 ? 8.145 -3.181 -9.284 1.00 94.62 138 LEU A N 1
ATOM 1053 C CA . LEU A 1 138 ? 9.308 -2.662 -10.007 1.00 94.62 138 LEU A CA 1
ATOM 1054 C C . LEU A 1 138 ? 9.242 -2.969 -11.508 1.00 94.62 138 LEU A C 1
ATOM 1056 O O . LEU A 1 138 ? 9.587 -2.105 -12.311 1.00 94.62 138 LEU A O 1
ATOM 1060 N N . SER A 1 139 ? 8.778 -4.161 -11.890 1.00 94.38 139 SER A N 1
ATOM 1061 C CA . SER A 1 139 ? 8.589 -4.548 -13.293 1.00 94.38 139 SER A CA 1
ATOM 1062 C C . SER A 1 139 ? 7.513 -3.717 -13.992 1.00 94.38 139 SER A C 1
ATOM 1064 O O . SER A 1 139 ? 7.729 -3.290 -15.118 1.00 94.38 139 SER A O 1
ATOM 1066 N N . GLU A 1 140 ? 6.389 -3.439 -13.329 1.00 94.69 140 GLU A N 1
ATOM 1067 C CA . GLU A 1 140 ? 5.316 -2.579 -13.851 1.00 94.69 140 GLU A CA 1
ATOM 1068 C C . GLU A 1 140 ? 5.744 -1.104 -13.910 1.00 94.69 140 GLU A C 1
ATOM 1070 O O . GLU A 1 140 ? 5.299 -0.360 -14.783 1.00 94.69 140 GLU A O 1
ATOM 1075 N N . ALA A 1 141 ? 6.639 -0.675 -13.013 1.00 96.44 141 ALA A N 1
ATOM 1076 C CA . ALA A 1 141 ? 7.182 0.677 -13.042 1.00 96.44 141 ALA A CA 1
ATOM 1077 C C . ALA A 1 141 ? 8.229 0.897 -14.145 1.00 96.44 141 ALA A C 1
ATOM 1079 O O . ALA A 1 141 ? 8.434 2.030 -14.580 1.00 96.44 141 ALA A O 1
ATOM 1080 N N . TRP A 1 142 ? 8.906 -0.157 -14.597 1.00 97.56 142 TRP A N 1
ATOM 1081 C CA . TRP A 1 142 ? 9.973 -0.045 -15.584 1.00 97.56 142 TRP A CA 1
ATOM 1082 C C . TRP A 1 142 ? 9.448 0.219 -17.005 1.00 97.56 142 TRP A C 1
ATOM 1084 O O . TRP A 1 142 ? 8.399 -0.266 -17.418 1.00 97.56 142 TRP A O 1
ATOM 1094 N N . SER A 1 143 ? 10.216 0.999 -17.766 1.00 96.94 143 SER A N 1
ATOM 1095 C CA . SER A 1 143 ? 10.008 1.278 -19.187 1.00 96.94 143 SER A CA 1
ATOM 1096 C C . SER A 1 143 ? 11.339 1.701 -19.818 1.00 96.94 143 SER A C 1
ATOM 1098 O O . SER A 1 143 ? 12.183 2.296 -19.145 1.00 96.94 143 SER A O 1
ATOM 1100 N N . GLU A 1 144 ? 11.524 1.430 -21.113 1.00 95.38 144 GLU A N 1
ATOM 1101 C CA . GLU A 1 144 ? 12.661 1.952 -21.889 1.00 95.38 144 GLU A CA 1
ATOM 1102 C C . GLU A 1 144 ? 12.590 3.481 -22.059 1.00 95.38 144 GLU A C 1
ATOM 1104 O O . GLU A 1 144 ? 13.618 4.157 -22.062 1.00 95.38 144 GLU A O 1
ATOM 1109 N N . ASP A 1 145 ? 11.379 4.046 -22.139 1.00 97.38 145 ASP A N 1
ATOM 1110 C CA . ASP A 1 145 ? 11.159 5.493 -22.039 1.00 97.38 145 ASP A CA 1
ATOM 1111 C C . ASP A 1 145 ? 11.318 5.941 -20.579 1.00 97.38 145 ASP A C 1
ATOM 1113 O O . ASP A 1 145 ? 10.487 5.617 -19.723 1.00 97.38 145 ASP A O 1
ATOM 1117 N N . ALA A 1 146 ? 12.363 6.728 -20.316 1.00 95.56 146 ALA A N 1
ATOM 1118 C CA . ALA A 1 146 ? 12.670 7.278 -19.001 1.00 95.56 146 ALA A CA 1
ATOM 1119 C C . ALA A 1 146 ? 11.543 8.158 -18.435 1.00 95.56 146 ALA A C 1
ATOM 1121 O O . ALA A 1 146 ? 11.284 8.122 -17.233 1.00 95.56 146 ALA A O 1
ATOM 1122 N N . CYS A 1 147 ? 10.837 8.923 -19.274 1.00 97.44 147 CYS A N 1
ATOM 1123 C CA . CYS A 1 147 ? 9.709 9.735 -18.826 1.00 97.44 147 CYS A CA 1
ATOM 1124 C C . CYS A 1 147 ? 8.517 8.860 -18.428 1.00 97.44 147 CYS A C 1
ATOM 1126 O O . CYS A 1 147 ? 7.807 9.192 -17.480 1.00 97.44 147 CYS A O 1
ATOM 1128 N N . ALA A 1 148 ? 8.281 7.752 -19.133 1.00 97.94 148 ALA A N 1
ATOM 1129 C CA . ALA A 1 148 ? 7.259 6.783 -18.747 1.00 97.94 148 ALA A CA 1
ATOM 1130 C C . ALA A 1 148 ? 7.626 6.062 -17.447 1.00 97.94 148 ALA A C 1
ATOM 1132 O O . ALA A 1 148 ? 6.791 5.993 -16.550 1.00 97.94 148 ALA A O 1
ATOM 1133 N N . ALA A 1 149 ? 8.876 5.616 -17.307 1.00 97.25 149 ALA A N 1
ATOM 1134 C CA . ALA A 1 149 ? 9.347 4.967 -16.088 1.00 97.25 149 ALA A CA 1
ATOM 1135 C C . ALA A 1 149 ? 9.213 5.893 -14.864 1.00 97.25 149 ALA A C 1
ATOM 1137 O O . ALA A 1 149 ? 8.759 5.476 -13.801 1.00 97.25 149 ALA A O 1
ATOM 1138 N N . GLU A 1 150 ? 9.529 7.180 -15.034 1.00 97.62 150 GLU A N 1
ATOM 1139 C CA . GLU A 1 150 ? 9.349 8.186 -13.988 1.00 97.62 150 GLU A CA 1
ATOM 1140 C C . GLU A 1 150 ? 7.876 8.373 -13.603 1.00 97.62 150 GLU A C 1
ATOM 1142 O O . GLU A 1 150 ? 7.538 8.354 -12.420 1.00 97.62 150 GLU A O 1
ATOM 1147 N N . ARG A 1 151 ? 6.978 8.500 -14.591 1.00 98.19 151 ARG A N 1
ATOM 1148 C CA . ARG A 1 151 ? 5.533 8.598 -14.331 1.00 98.19 151 ARG A CA 1
ATOM 1149 C C . ARG A 1 151 ? 5.007 7.377 -13.584 1.00 98.19 151 ARG A C 1
ATOM 1151 O O . ARG A 1 151 ? 4.208 7.537 -12.665 1.00 98.19 151 ARG A O 1
ATOM 1158 N N . ASN A 1 152 ? 5.462 6.181 -13.947 1.00 98.06 152 ASN A N 1
ATOM 1159 C CA . ASN A 1 152 ? 5.019 4.958 -13.289 1.00 98.06 152 ASN A CA 1
ATOM 1160 C C . ASN A 1 152 ? 5.514 4.892 -11.836 1.00 98.06 152 ASN A C 1
ATOM 1162 O O . ASN A 1 152 ? 4.750 4.518 -10.951 1.00 98.06 152 ASN A O 1
ATOM 1166 N N . LEU A 1 153 ? 6.755 5.312 -11.555 1.00 97.75 153 LEU A N 1
ATOM 1167 C CA . LEU A 1 153 ? 7.253 5.407 -10.178 1.00 97.75 153 LEU A CA 1
ATOM 1168 C C . LEU A 1 153 ? 6.443 6.404 -9.343 1.00 97.75 153 LEU A C 1
ATOM 1170 O O . LEU A 1 153 ? 6.097 6.092 -8.204 1.00 97.75 153 LEU A O 1
ATOM 1174 N N . CYS A 1 154 ? 6.102 7.567 -9.903 1.00 98.06 154 CYS A N 1
ATOM 1175 C CA . CYS A 1 154 ? 5.213 8.523 -9.243 1.00 98.06 154 CYS A CA 1
ATOM 1176 C C . CYS A 1 154 ? 3.839 7.908 -8.950 1.00 98.06 154 CYS A C 1
ATOM 1178 O O . CYS A 1 154 ? 3.352 8.039 -7.832 1.00 98.06 154 CYS A O 1
ATOM 1180 N N . ALA A 1 155 ? 3.263 7.156 -9.892 1.00 97.38 155 ALA A N 1
ATOM 1181 C CA . ALA A 1 155 ? 1.987 6.476 -9.677 1.00 97.38 155 ALA A CA 1
ATOM 1182 C C . ALA A 1 155 ? 2.046 5.469 -8.511 1.00 97.38 155 ALA A C 1
ATOM 1184 O O . ALA A 1 155 ? 1.141 5.439 -7.682 1.00 97.38 155 ALA A O 1
ATOM 1185 N N . VAL A 1 156 ? 3.136 4.705 -8.373 1.00 97.31 156 VAL A N 1
ATOM 1186 C CA . VAL A 1 156 ? 3.327 3.801 -7.219 1.00 97.31 156 VAL A CA 1
ATOM 1187 C C . VAL A 1 156 ? 3.410 4.585 -5.898 1.00 97.31 156 VAL A C 1
ATOM 1189 O O . VAL A 1 156 ? 2.878 4.155 -4.874 1.00 97.31 156 VAL A O 1
ATOM 1192 N N . ILE A 1 157 ? 4.053 5.755 -5.894 1.00 97.81 157 ILE A N 1
ATOM 1193 C CA . ILE A 1 157 ? 4.110 6.638 -4.716 1.00 97.81 157 ILE A CA 1
ATOM 1194 C C . ILE A 1 157 ? 2.714 7.190 -4.374 1.00 97.81 157 ILE A C 1
ATOM 1196 O O . ILE A 1 157 ? 2.336 7.250 -3.197 1.00 97.81 157 ILE A O 1
ATOM 1200 N N . ASP A 1 158 ? 1.923 7.541 -5.385 1.00 96.75 158 ASP A N 1
ATOM 1201 C CA . ASP A 1 158 ? 0.542 7.999 -5.221 1.00 96.75 158 ASP A CA 1
ATOM 1202 C C . ASP A 1 158 ? -0.366 6.884 -4.682 1.00 96.75 158 ASP A C 1
ATOM 1204 O O . ASP A 1 158 ? -1.237 7.142 -3.844 1.00 96.75 158 ASP A O 1
ATOM 1208 N N . GLU A 1 159 ? -0.138 5.628 -5.074 1.00 96.19 159 GLU A N 1
ATOM 1209 C CA . GLU A 1 159 ? -0.826 4.467 -4.501 1.00 96.19 159 GLU A CA 1
ATOM 1210 C C . GLU A 1 159 ? -0.520 4.310 -3.007 1.00 96.19 159 GLU A C 1
ATOM 1212 O O . GLU A 1 159 ? -1.440 4.154 -2.198 1.00 96.19 159 GLU A O 1
ATOM 1217 N N . ILE A 1 160 ? 0.752 4.422 -2.603 1.00 96.94 160 ILE A N 1
ATOM 1218 C CA . ILE A 1 160 ? 1.157 4.395 -1.187 1.00 96.94 160 ILE A CA 1
ATOM 1219 C C . ILE A 1 160 ? 0.460 5.524 -0.412 1.00 96.94 160 ILE A C 1
ATOM 1221 O O . ILE A 1 160 ? -0.120 5.288 0.654 1.00 96.94 160 ILE A O 1
ATOM 1225 N N . SER A 1 161 ? 0.458 6.737 -0.969 1.00 96.75 161 SER A N 1
ATOM 1226 C CA . SER A 1 161 ? -0.225 7.904 -0.392 1.00 96.75 161 SER A CA 1
ATOM 1227 C C . SER A 1 161 ? -1.728 7.672 -0.249 1.00 96.75 161 SER A C 1
ATOM 1229 O O . SER A 1 161 ? -2.314 7.955 0.799 1.00 96.75 161 SER A O 1
ATOM 1231 N N . THR A 1 162 ? -2.345 7.072 -1.265 1.00 97.12 162 THR A N 1
ATOM 1232 C CA . THR A 1 162 ? -3.761 6.698 -1.288 1.00 97.12 162 THR A CA 1
ATOM 1233 C C . THR A 1 162 ? -4.099 5.709 -0.178 1.00 97.12 162 THR A C 1
ATOM 1235 O O . THR A 1 162 ? -5.103 5.888 0.518 1.00 97.12 162 THR A O 1
ATOM 1238 N N . VAL A 1 163 ? -3.263 4.688 0.047 1.00 97.44 163 VAL A N 1
ATOM 1239 C CA . VAL A 1 163 ? -3.447 3.745 1.161 1.00 97.44 163 VAL A CA 1
ATOM 1240 C C . VAL A 1 163 ? -3.471 4.488 2.494 1.00 97.44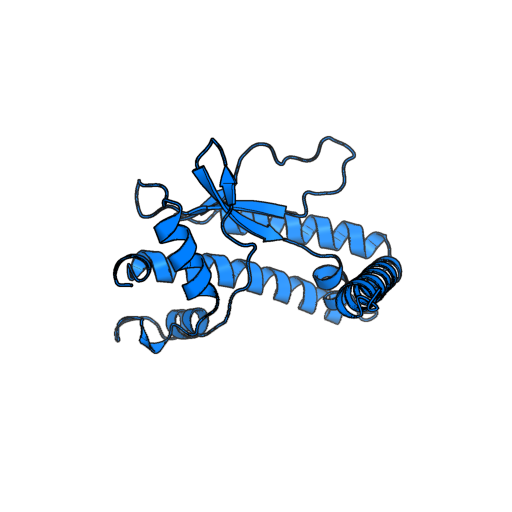 163 VAL A C 1
ATOM 1242 O O . VAL A 1 163 ? -4.414 4.320 3.270 1.00 97.44 163 VAL A O 1
ATOM 1245 N N . VAL A 1 164 ? -2.464 5.324 2.759 1.00 97.38 164 VAL A N 1
ATOM 1246 C CA . VAL A 1 164 ? -2.345 6.049 4.033 1.00 97.38 164 VAL A CA 1
ATOM 1247 C C . VAL A 1 164 ? -3.516 7.011 4.238 1.00 97.38 164 VAL A C 1
ATOM 1249 O O . VAL A 1 164 ? -4.130 7.002 5.310 1.00 97.38 164 VAL A O 1
ATOM 1252 N N . ARG A 1 165 ? -3.897 7.773 3.205 1.00 96.44 165 ARG A N 1
ATOM 1253 C CA . ARG A 1 165 ? -5.047 8.688 3.258 1.00 96.44 165 ARG A CA 1
ATOM 1254 C C . ARG A 1 165 ? -6.349 7.937 3.515 1.00 96.44 165 ARG A C 1
ATOM 1256 O O . ARG A 1 165 ? -7.117 8.323 4.396 1.00 96.44 165 ARG A O 1
ATOM 1263 N N . LYS A 1 166 ? -6.579 6.816 2.826 1.00 97.50 166 LYS A N 1
ATOM 1264 C CA . LYS A 1 166 ? -7.785 6.004 3.023 1.00 97.50 166 LYS A CA 1
ATOM 1265 C C . LYS A 1 166 ? -7.867 5.400 4.427 1.00 97.50 166 LYS A C 1
ATOM 1267 O O . LYS A 1 166 ? -8.960 5.353 4.991 1.00 97.50 166 LYS A O 1
ATOM 1272 N N . ILE A 1 167 ? -6.747 4.977 5.026 1.00 97.19 167 ILE A N 1
ATOM 1273 C CA . ILE A 1 167 ? -6.735 4.561 6.440 1.00 97.19 167 ILE A CA 1
ATOM 1274 C C . ILE A 1 167 ? -7.165 5.729 7.333 1.00 97.19 167 ILE A C 1
ATOM 1276 O O . ILE A 1 167 ? -8.025 5.539 8.192 1.00 97.19 167 ILE A O 1
ATOM 1280 N N . GLY A 1 168 ? -6.634 6.932 7.096 1.00 95.62 168 GLY A N 1
ATOM 1281 C CA . GLY A 1 168 ? -7.048 8.147 7.805 1.00 95.62 168 GLY A CA 1
ATOM 1282 C C . GLY A 1 168 ? -8.561 8.379 7.742 1.00 95.62 168 GLY A C 1
ATOM 1283 O O . GLY A 1 168 ? -9.193 8.571 8.778 1.00 95.62 168 GLY A O 1
ATOM 1284 N N . LEU A 1 169 ? -9.168 8.245 6.558 1.00 95.56 169 LEU A N 1
ATOM 1285 C CA . LEU A 1 169 ? -10.621 8.368 6.371 1.00 95.56 169 LEU A CA 1
ATOM 1286 C C . LEU A 1 169 ? -11.412 7.296 7.136 1.00 95.56 169 LEU A C 1
ATOM 1288 O O . LEU A 1 169 ? -12.401 7.613 7.796 1.00 95.56 169 LEU A O 1
ATOM 1292 N N . ILE A 1 170 ? -10.964 6.035 7.101 1.00 95.81 170 ILE A N 1
ATOM 1293 C CA . ILE A 1 170 ? -11.590 4.932 7.851 1.00 95.81 170 ILE A CA 1
ATOM 1294 C C . ILE A 1 170 ? -11.584 5.218 9.359 1.00 95.81 170 ILE A C 1
ATOM 1296 O O . ILE A 1 170 ? -12.572 4.934 10.043 1.00 95.81 170 ILE A O 1
ATOM 1300 N N . ILE A 1 171 ? -10.482 5.771 9.876 1.00 95.00 171 ILE A N 1
ATOM 1301 C CA . ILE A 1 171 ? -10.342 6.126 11.290 1.00 95.00 171 ILE A CA 1
ATOM 1302 C C . ILE A 1 171 ? -11.199 7.347 11.640 1.00 95.00 171 ILE A C 1
ATOM 1304 O O . ILE A 1 171 ? -11.957 7.280 12.606 1.00 95.00 171 ILE A O 1
ATOM 1308 N N . ALA A 1 172 ? -11.134 8.421 10.849 1.00 92.25 172 ALA A N 1
ATOM 1309 C CA . ALA A 1 172 ? -11.880 9.657 11.087 1.00 92.25 172 ALA A CA 1
ATOM 1310 C C . ALA A 1 172 ? -13.401 9.428 11.087 1.00 92.25 172 ALA A C 1
ATOM 1312 O O . ALA A 1 172 ? -14.105 9.917 11.969 1.00 92.25 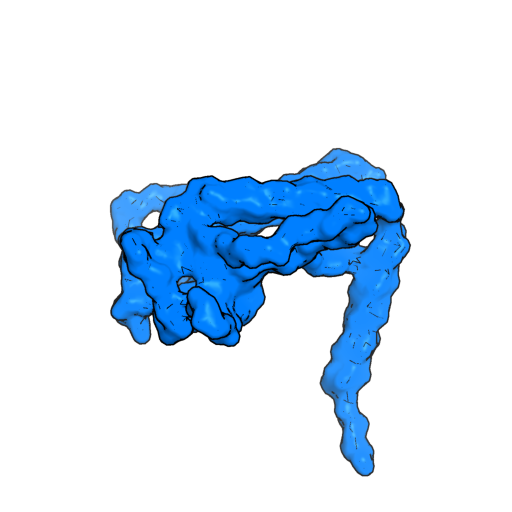172 ALA A O 1
ATOM 1313 N N . ALA A 1 173 ? -13.903 8.613 10.156 1.00 90.75 173 ALA A N 1
ATOM 1314 C CA . ALA A 1 173 ? -15.316 8.243 10.082 1.00 90.75 173 ALA A CA 1
ATOM 1315 C C . ALA A 1 173 ? -15.708 7.090 11.035 1.00 90.75 173 ALA A C 1
ATOM 1317 O O . ALA A 1 173 ? -16.865 6.674 11.056 1.00 90.75 173 ALA A O 1
ATOM 1318 N N . ASN A 1 174 ? -14.771 6.564 11.840 1.00 89.06 174 ASN A N 1
ATOM 1319 C CA . ASN A 1 174 ? -14.973 5.446 12.775 1.00 89.06 174 ASN A CA 1
ATOM 1320 C C . ASN A 1 174 ? -15.616 4.186 12.148 1.00 89.06 174 ASN A C 1
ATOM 1322 O O . ASN A 1 174 ? -16.282 3.405 12.834 1.00 89.06 174 ASN A O 1
ATOM 1326 N N . LEU A 1 175 ? -15.377 3.937 10.857 1.00 87.00 175 LEU A N 1
ATOM 1327 C CA . LEU A 1 175 ? -16.058 2.879 10.094 1.00 87.00 175 LEU A CA 1
ATOM 1328 C C . LEU A 1 175 ? -15.727 1.467 10.600 1.00 87.00 175 LEU A C 1
ATOM 1330 O O . LEU A 1 175 ? -16.568 0.568 10.577 1.00 87.00 175 LEU A O 1
ATOM 1334 N N . ALA A 1 176 ? -14.512 1.266 11.114 1.00 81.12 176 ALA A N 1
ATOM 1335 C CA . ALA A 1 176 ? -14.073 -0.025 11.646 1.00 81.12 176 ALA A CA 1
ATOM 1336 C C . ALA A 1 176 ? -14.761 -0.423 12.968 1.00 81.12 176 ALA A C 1
ATOM 1338 O O . ALA A 1 176 ? -14.616 -1.564 13.400 1.00 81.12 176 ALA A O 1
ATOM 1339 N N . ARG A 1 177 ? -15.497 0.488 13.619 1.00 77.56 177 ARG A N 1
ATOM 1340 C CA . ARG A 1 177 ? -16.252 0.201 14.852 1.00 77.56 177 ARG A CA 1
ATOM 1341 C C . ARG A 1 177 ? -17.754 0.024 14.629 1.00 77.56 177 ARG A C 1
ATOM 1343 O O . ARG A 1 177 ? -18.427 -0.478 15.518 1.00 77.56 177 ARG A O 1
ATOM 1350 N N . GLN A 1 178 ? -18.266 0.443 13.473 1.00 64.88 178 GLN A N 1
ATOM 1351 C CA . GLN A 1 178 ? -19.686 0.346 13.109 1.00 64.88 178 GLN A CA 1
ATOM 1352 C C . GLN A 1 178 ? -20.052 -1.004 12.465 1.00 64.88 178 GLN A C 1
ATOM 1354 O O . GLN A 1 178 ? -21.229 -1.286 12.263 1.00 64.88 178 GLN A O 1
ATOM 1359 N N . THR A 1 179 ? -19.044 -1.815 12.123 1.00 55.25 179 THR A N 1
ATOM 1360 C CA . THR A 1 179 ? -19.162 -3.142 11.490 1.00 55.25 179 THR A CA 1
ATOM 1361 C C . THR A 1 179 ? -18.714 -4.244 12.431 1.00 55.25 179 THR A C 1
ATOM 1363 O O . THR A 1 179 ? -19.157 -5.392 12.240 1.00 55.25 179 THR A O 1
#